Protein AF-W1P622-F1 (afdb_monomer)

Secondary structure (DSSP, 8-state):
--HHHHHHHHHHHHHH-HHHHHHHHTT-SS---SSPPPHHHHHHHHHHHHHHHTTTTSSS--SHHHHHHHHHHTT-TTHHHHHHHHHHHHHHHHHHHHT--GGGHHHHHHHHHHHHHHHHT-TT--SGGGSGGGGGGG-

Sequence (139 aa):
GCGVISLENLLFFAQYYPTSFRRLLFKLDGKRATWEYPFAVAGINVTFMLIQMLDLYSAKPKSLPGINFLKILSADEDAFDVLYCIAFAMMDAQWLAMRASYMDFNEVLRVSRIQLERELSLEDVHRIRDLPAHNLLYR

Radius of gyration: 14.25 Å; Cα contacts (8 Å, |Δi|>4): 150; chains: 1; bounding box: 35×27×41 Å

pLDDT: mean 95.47, std 5.5, range [55.88, 98.75]

Solvent-accessible surface area (backbone atoms only — not comparable to full-atom values): 7709 Å² total; per-residue (Å²): 130,64,64,68,62,27,48,51,40,51,51,49,32,47,70,79,36,43,68,40,39,50,38,61,70,68,58,71,68,80,81,73,46,95,48,57,74,56,60,70,62,49,45,44,49,50,46,50,49,49,42,62,67,33,32,69,88,47,100,64,40,87,46,66,32,15,46,44,46,51,58,30,41,74,78,32,86,58,36,63,50,52,49,49,47,32,52,49,43,43,30,52,51,45,31,56,75,65,62,41,40,50,91,40,49,68,58,35,49,51,53,37,50,56,52,50,45,51,48,46,55,40,91,83,48,73,47,71,77,58,32,79,58,43,58,54,57,75,109

Mean predicted aligned error: 2.91 Å

InterPro domains:
  IPR006816 ELMO domain [PF04727] (1-109)
  IPR006816 ELMO domain [PS51335] (1-120)
  IPR050868 Engulfment and cell motility domain-containing protein [PTHR12771] (1-135)

Structure (mmCIF, N/CA/C/O backbone):
data_AF-W1P622-F1
#
_entry.id   AF-W1P622-F1
#
loop_
_atom_site.group_PDB
_atom_site.id
_atom_site.type_symbol
_atom_site.label_atom_id
_atom_site.label_alt_id
_atom_site.label_comp_id
_atom_site.label_asym_id
_atom_site.label_entity_id
_atom_site.label_seq_id
_atom_site.pdbx_PDB_ins_code
_atom_site.Cartn_x
_atom_site.Cartn_y
_atom_site.Cartn_z
_atom_site.occupancy
_atom_site.B_iso_or_equiv
_atom_site.auth_seq_id
_atom_site.auth_comp_id
_atom_site.auth_asym_id
_atom_site.auth_atom_id
_atom_site.pdbx_PDB_model_num
ATOM 1 N N . GLY A 1 1 ? 10.446 -5.641 15.259 1.00 55.88 1 GLY A N 1
ATOM 2 C CA . GLY A 1 1 ? 10.466 -5.227 13.840 1.00 55.88 1 GLY A CA 1
ATOM 3 C C . GLY A 1 1 ? 9.285 -5.851 13.124 1.00 55.88 1 GLY A C 1
ATOM 4 O O . GLY A 1 1 ? 8.810 -6.875 13.589 1.00 55.88 1 GLY A O 1
ATOM 5 N N . CYS A 1 2 ? 8.810 -5.271 12.023 1.00 71.38 2 CYS A N 1
ATOM 6 C CA . CYS A 1 2 ? 7.552 -5.676 11.369 1.00 71.38 2 CYS A CA 1
ATOM 7 C C . CYS A 1 2 ? 7.675 -6.904 10.443 1.00 71.38 2 CYS A C 1
ATOM 9 O O . CYS A 1 2 ? 6.824 -7.096 9.585 1.00 71.38 2 CYS A O 1
ATOM 11 N N . GLY A 1 3 ? 8.734 -7.714 10.578 1.00 76.44 3 GLY A N 1
ATOM 12 C CA . GLY A 1 3 ? 9.095 -8.745 9.596 1.00 76.44 3 GLY A CA 1
ATOM 13 C C . GLY A 1 3 ? 7.995 -9.779 9.341 1.00 76.44 3 GLY A C 1
ATOM 14 O O . GLY A 1 3 ? 7.642 -10.006 8.189 1.00 76.44 3 GLY A O 1
ATOM 15 N N . VAL A 1 4 ? 7.411 -10.351 10.399 1.00 86.94 4 VAL A N 1
ATOM 16 C CA . VAL A 1 4 ? 6.337 -11.357 10.271 1.00 86.94 4 VAL A CA 1
ATOM 17 C C . VAL A 1 4 ? 5.053 -10.736 9.716 1.00 86.94 4 VAL A C 1
ATOM 19 O O . VAL A 1 4 ? 4.540 -11.226 8.720 1.00 86.94 4 VAL A O 1
ATOM 22 N N . ILE A 1 5 ? 4.617 -9.597 10.266 1.00 89.44 5 ILE A N 1
ATOM 23 C CA . ILE A 1 5 ? 3.407 -8.888 9.808 1.00 89.44 5 ILE A CA 1
ATOM 24 C C . ILE A 1 5 ? 3.518 -8.527 8.321 1.00 89.44 5 ILE A C 1
ATOM 26 O O . ILE A 1 5 ? 2.609 -8.781 7.542 1.00 89.44 5 ILE A O 1
ATOM 30 N N . SER A 1 6 ? 4.669 -8.004 7.887 1.00 91.31 6 SER A N 1
ATOM 31 C CA . SER A 1 6 ? 4.868 -7.652 6.477 1.00 91.31 6 SER A CA 1
ATOM 32 C C . SER A 1 6 ? 4.832 -8.861 5.539 1.00 91.31 6 SER A C 1
ATOM 34 O O . SER A 1 6 ? 4.450 -8.727 4.379 1.00 91.31 6 SER A O 1
ATOM 36 N N . LEU A 1 7 ? 5.224 -10.045 6.025 1.00 94.38 7 LEU A N 1
ATOM 37 C CA . LEU A 1 7 ? 5.135 -11.283 5.257 1.00 94.38 7 LEU A CA 1
ATOM 38 C C . LEU A 1 7 ? 3.682 -11.750 5.144 1.00 94.38 7 LEU A C 1
ATOM 40 O O . LEU A 1 7 ? 3.261 -12.131 4.055 1.00 94.38 7 LEU A O 1
ATOM 44 N N . GLU A 1 8 ? 2.923 -11.687 6.238 1.00 96.19 8 GLU A N 1
ATOM 45 C CA . GLU A 1 8 ? 1.485 -11.979 6.252 1.00 96.19 8 GLU A CA 1
ATOM 46 C C . GLU A 1 8 ? 0.734 -11.042 5.301 1.00 96.19 8 GLU A C 1
ATOM 48 O O . GLU A 1 8 ? -0.023 -11.514 4.455 1.00 96.19 8 GLU A O 1
ATOM 53 N N . ASN A 1 9 ? 1.052 -9.745 5.317 1.00 97.44 9 ASN A N 1
ATOM 54 C CA . ASN A 1 9 ? 0.456 -8.782 4.397 1.00 97.44 9 ASN A CA 1
ATOM 55 C C . ASN A 1 9 ? 0.794 -9.082 2.923 1.00 97.44 9 ASN A C 1
ATOM 57 O O . ASN A 1 9 ? -0.069 -8.987 2.049 1.00 97.44 9 ASN A O 1
ATOM 61 N N . LEU A 1 10 ? 2.040 -9.468 2.616 1.00 97.75 10 LEU A N 1
ATOM 62 C CA . LEU A 1 10 ? 2.424 -9.887 1.261 1.00 97.75 10 LEU A CA 1
ATOM 63 C C . LEU A 1 10 ? 1.695 -11.164 0.829 1.00 97.75 10 LEU A C 1
ATOM 65 O O . LEU A 1 10 ? 1.292 -11.273 -0.331 1.00 97.75 10 LEU A O 1
ATOM 69 N N . LEU A 1 11 ? 1.527 -12.121 1.745 1.00 97.94 11 LEU A N 1
ATOM 70 C CA . LEU A 1 11 ? 0.801 -13.360 1.491 1.00 97.94 11 LEU A CA 1
ATOM 71 C C . LEU A 1 11 ? -0.678 -13.076 1.215 1.00 97.94 11 LEU A C 1
ATOM 73 O O . LEU A 1 11 ? -1.207 -13.568 0.219 1.00 97.94 11 LEU A O 1
ATOM 77 N N . PHE A 1 12 ? -1.311 -12.234 2.033 1.00 98.44 12 PHE A N 1
ATOM 78 C CA . PHE A 1 12 ? -2.671 -11.762 1.803 1.00 98.44 12 PHE A CA 1
ATOM 79 C C . PHE A 1 12 ? -2.783 -11.091 0.430 1.00 98.44 12 PHE A C 1
ATOM 81 O O . PHE A 1 12 ? -3.641 -11.455 -0.375 1.00 98.44 12 PHE A O 1
ATOM 88 N N . PHE A 1 13 ? -1.868 -10.173 0.100 1.00 98.56 13 PHE A N 1
ATOM 89 C CA . PHE A 1 13 ? -1.900 -9.469 -1.181 1.00 98.56 13 PHE A CA 1
ATOM 90 C C . PHE A 1 13 ? -1.811 -10.444 -2.369 1.00 98.56 13 PHE A C 1
ATOM 92 O O . PHE A 1 13 ? -2.577 -10.338 -3.330 1.00 98.56 13 PHE A O 1
ATOM 99 N N . ALA A 1 14 ? -0.931 -11.443 -2.284 1.00 98.31 14 ALA A N 1
ATOM 100 C CA . ALA A 1 14 ? -0.794 -12.471 -3.310 1.00 98.31 14 ALA A CA 1
ATOM 101 C C . ALA A 1 14 ? -2.040 -13.364 -3.451 1.00 98.31 14 ALA A C 1
ATOM 103 O O . ALA A 1 14 ? -2.351 -13.787 -4.565 1.00 98.31 14 ALA A O 1
ATOM 104 N N . GLN A 1 15 ? -2.741 -13.657 -2.352 1.00 98.31 15 GLN A N 1
ATOM 105 C CA . GLN A 1 15 ? -3.923 -14.524 -2.341 1.00 98.31 15 GLN A CA 1
ATOM 106 C C . GLN A 1 15 ? -5.187 -13.808 -2.828 1.00 98.31 15 GLN A C 1
ATOM 108 O O . GLN A 1 15 ? -5.912 -14.352 -3.660 1.00 98.31 15 GLN A O 1
ATOM 113 N N . TYR A 1 16 ? -5.437 -12.590 -2.344 1.00 98.06 16 TYR A N 1
ATOM 114 C CA . TYR A 1 16 ? -6.698 -11.878 -2.572 1.00 98.06 16 TYR A CA 1
ATOM 115 C C . TYR A 1 16 ? -6.663 -10.942 -3.785 1.00 98.06 16 TYR A C 1
ATOM 117 O O . TYR A 1 16 ? -7.692 -10.742 -4.428 1.00 98.06 16 TYR A O 1
ATOM 125 N N . TYR A 1 17 ? -5.488 -10.422 -4.162 1.00 98.38 17 TYR A N 1
ATOM 126 C CA . TYR A 1 17 ? -5.325 -9.580 -5.355 1.00 98.38 17 TYR A CA 1
ATOM 127 C C . TYR A 1 17 ? -4.161 -10.058 -6.244 1.00 98.38 17 TYR A C 1
ATOM 129 O O . TYR A 1 17 ? -3.250 -9.280 -6.552 1.00 98.38 17 TYR A O 1
ATOM 137 N N . PRO A 1 18 ? -4.177 -11.321 -6.718 1.00 98.12 18 PRO A N 1
ATOM 138 C CA . PRO A 1 18 ? -3.050 -11.942 -7.421 1.00 98.12 18 PRO A CA 1
ATOM 139 C C . PRO A 1 18 ? -2.618 -11.181 -8.679 1.00 98.12 18 PRO A C 1
ATOM 141 O O . PRO A 1 18 ? -1.427 -11.127 -8.994 1.00 98.12 18 PRO A O 1
ATOM 144 N N . THR A 1 19 ? -3.564 -10.572 -9.398 1.00 97.88 19 THR A N 1
ATOM 145 C CA . THR A 1 19 ? -3.278 -9.773 -10.598 1.00 97.88 19 THR A CA 1
ATOM 146 C C . THR A 1 19 ? -2.476 -8.522 -10.247 1.00 97.88 19 THR A C 1
ATOM 148 O O . THR A 1 19 ? -1.386 -8.330 -10.783 1.00 97.88 19 THR A O 1
ATOM 151 N N . SER A 1 20 ? -2.961 -7.716 -9.296 1.00 98.12 20 SER A N 1
ATOM 152 C CA . SER A 1 20 ? -2.260 -6.514 -8.827 1.00 98.12 20 SER A CA 1
ATOM 153 C C . SER A 1 20 ? -0.916 -6.864 -8.186 1.00 98.12 20 SER A C 1
ATOM 155 O O . SER A 1 20 ? 0.096 -6.234 -8.485 1.00 98.12 20 SER A O 1
ATOM 157 N N . PHE A 1 21 ? -0.863 -7.929 -7.382 1.00 98.50 21 PHE A N 1
ATOM 158 C CA . PHE A 1 21 ? 0.379 -8.408 -6.783 1.00 98.50 21 PHE A CA 1
ATOM 159 C C . PHE A 1 21 ? 1.434 -8.747 -7.844 1.00 98.50 21 PHE A C 1
ATOM 161 O O . PHE A 1 21 ? 2.560 -8.259 -7.769 1.00 98.50 21 PHE A O 1
ATOM 168 N N . ARG A 1 22 ? 1.081 -9.536 -8.871 1.00 98.19 22 ARG A N 1
ATOM 169 C CA . ARG A 1 22 ? 2.003 -9.887 -9.970 1.00 98.19 22 ARG A CA 1
ATOM 170 C C . ARG A 1 22 ? 2.439 -8.659 -10.760 1.00 98.19 22 ARG A C 1
ATOM 172 O O . ARG A 1 22 ? 3.619 -8.538 -11.082 1.00 98.19 22 ARG A O 1
ATOM 179 N N . ARG A 1 23 ? 1.508 -7.747 -11.041 1.00 97.56 23 ARG A N 1
ATOM 180 C CA . ARG A 1 23 ? 1.775 -6.485 -11.740 1.00 97.56 23 ARG A CA 1
ATOM 181 C C . ARG A 1 23 ? 2.840 -5.661 -11.016 1.00 97.56 23 ARG A C 1
ATOM 183 O O . ARG A 1 23 ? 3.810 -5.239 -11.643 1.00 97.56 23 ARG A O 1
ATOM 190 N N . LEU A 1 24 ? 2.715 -5.517 -9.695 1.00 97.88 24 LEU A N 1
ATOM 191 C CA . LEU A 1 24 ? 3.697 -4.822 -8.861 1.00 97.88 24 LEU A CA 1
ATOM 192 C C . LEU A 1 24 ? 5.001 -5.617 -8.697 1.00 97.88 24 LEU A C 1
ATOM 194 O O . LEU A 1 24 ? 6.079 -5.026 -8.753 1.00 97.88 24 LEU A O 1
ATOM 198 N N . LEU A 1 25 ? 4.942 -6.936 -8.501 1.00 97.94 25 LEU A N 1
ATOM 199 C CA . LEU A 1 25 ? 6.127 -7.784 -8.332 1.00 97.94 25 LEU A CA 1
ATOM 200 C C . LEU A 1 25 ? 7.033 -7.727 -9.565 1.00 97.94 25 LEU A C 1
ATOM 202 O O . LEU A 1 25 ? 8.239 -7.527 -9.434 1.00 97.94 25 LEU A O 1
ATOM 206 N N . PHE A 1 26 ? 6.442 -7.853 -10.752 1.00 97.12 26 PHE A N 1
ATOM 207 C CA . PHE A 1 26 ? 7.164 -7.878 -12.024 1.00 97.12 26 PHE A CA 1
ATOM 208 C C . PHE A 1 26 ? 7.284 -6.505 -12.696 1.00 97.12 26 PHE A C 1
ATOM 210 O O . PHE A 1 26 ? 7.825 -6.425 -13.794 1.00 97.12 26 PHE A O 1
ATOM 217 N N . LYS A 1 27 ? 6.810 -5.431 -12.045 1.00 96.44 27 LYS A N 1
ATOM 218 C CA . LYS A 1 27 ? 6.885 -4.045 -12.545 1.00 96.44 27 LYS A CA 1
ATOM 219 C C . LYS A 1 27 ? 6.306 -3.893 -13.959 1.00 96.44 27 LYS A C 1
ATOM 221 O O . LYS A 1 27 ? 6.910 -3.248 -14.810 1.00 96.44 27 LYS A O 1
ATOM 226 N N . LEU A 1 28 ? 5.144 -4.501 -14.208 1.00 95.38 28 LEU A N 1
ATOM 227 C CA . LEU A 1 28 ? 4.590 -4.648 -15.563 1.00 95.38 28 LEU A CA 1
ATOM 228 C C . LEU A 1 28 ? 4.100 -3.332 -16.188 1.00 95.38 28 LEU A C 1
ATOM 230 O O . LEU A 1 28 ? 4.015 -3.238 -17.410 1.00 95.38 28 LEU A O 1
ATOM 234 N N . ASP A 1 29 ? 3.802 -2.323 -15.369 1.00 93.31 29 ASP A N 1
ATOM 235 C CA . ASP A 1 29 ? 3.232 -1.063 -15.845 1.00 93.31 29 ASP A CA 1
ATOM 236 C C . ASP A 1 29 ? 4.264 0.047 -15.996 1.00 93.31 29 ASP A C 1
ATOM 238 O O . ASP A 1 29 ? 5.155 0.203 -15.158 1.00 93.31 29 ASP A O 1
ATOM 242 N N . GLY A 1 30 ? 4.020 0.920 -16.974 1.00 93.56 30 GLY A N 1
ATOM 243 C CA . GLY A 1 30 ? 4.683 2.213 -17.102 1.00 93.56 30 GLY A CA 1
ATOM 244 C C . GLY A 1 30 ? 6.155 2.133 -17.509 1.00 93.56 30 GLY A C 1
ATOM 245 O O . GLY A 1 30 ? 6.747 1.070 -17.678 1.00 93.56 30 GLY A O 1
ATOM 246 N N . LYS A 1 31 ? 6.763 3.306 -17.702 1.00 92.94 31 LYS A N 1
ATOM 247 C CA . LYS A 1 31 ? 8.199 3.405 -17.968 1.00 92.94 31 LYS A CA 1
ATOM 248 C C . LYS A 1 31 ? 8.944 3.458 -16.638 1.00 92.94 31 LYS A C 1
ATOM 250 O O . LYS A 1 31 ? 8.816 4.432 -15.902 1.00 92.94 31 LYS A O 1
ATOM 255 N N . ARG A 1 32 ? 9.716 2.412 -16.373 1.00 93.69 32 ARG A N 1
ATOM 256 C CA . ARG A 1 32 ? 10.475 2.196 -15.139 1.00 93.69 32 ARG A CA 1
ATOM 257 C C . ARG A 1 32 ? 11.892 2.764 -15.250 1.00 93.69 32 ARG A C 1
ATOM 259 O O . ARG A 1 32 ? 12.448 2.843 -16.351 1.00 93.69 32 ARG A O 1
ATOM 266 N N . ALA A 1 33 ? 12.460 3.193 -14.127 1.00 93.00 33 ALA A N 1
ATOM 267 C CA . ALA A 1 33 ? 13.867 3.568 -14.052 1.00 93.00 33 ALA A CA 1
ATOM 268 C C . ALA A 1 33 ? 14.741 2.304 -14.088 1.00 93.00 33 ALA A C 1
ATOM 270 O O . ALA A 1 33 ? 14.280 1.206 -13.801 1.00 93.00 33 ALA A O 1
ATOM 271 N N . THR A 1 34 ? 16.030 2.436 -14.407 1.00 91.38 34 THR A N 1
ATOM 272 C CA . THR A 1 34 ? 16.955 1.291 -14.306 1.00 91.38 34 THR A CA 1
ATOM 273 C C . THR A 1 34 ? 17.078 0.804 -12.860 1.00 91.38 34 THR A C 1
ATOM 275 O O . THR A 1 34 ? 17.148 -0.394 -12.602 1.00 91.38 34 THR A O 1
ATOM 278 N N . TRP A 1 35 ? 17.085 1.746 -11.913 1.00 93.69 35 TRP A N 1
ATOM 279 C CA . TRP A 1 35 ? 17.162 1.479 -10.480 1.00 93.69 35 TRP A CA 1
ATOM 280 C C . TRP A 1 35 ? 15.768 1.564 -9.864 1.00 93.69 35 TRP A C 1
ATOM 282 O O . TRP A 1 35 ? 15.366 2.612 -9.362 1.00 93.69 35 TRP A O 1
ATOM 292 N N . GLU A 1 36 ? 15.030 0.461 -9.947 1.00 95.75 36 GLU A N 1
ATOM 293 C CA . GLU A 1 36 ? 13.697 0.318 -9.354 1.00 95.75 36 GLU A CA 1
ATOM 294 C C . GLU A 1 36 ? 13.736 0.064 -7.842 1.00 95.75 36 GLU A C 1
ATOM 296 O O . GLU A 1 36 ? 14.762 -0.328 -7.276 1.00 95.75 36 GLU A O 1
ATOM 301 N N . TYR A 1 37 ? 12.589 0.244 -7.178 1.00 97.50 37 TYR A N 1
ATOM 302 C CA . TYR A 1 37 ? 12.466 -0.148 -5.778 1.00 97.50 37 TYR A CA 1
ATOM 303 C C . TYR A 1 37 ? 12.492 -1.680 -5.615 1.00 97.50 37 TYR A C 1
ATOM 305 O O . TYR A 1 37 ? 11.809 -2.402 -6.354 1.00 97.50 37 TYR A O 1
ATOM 313 N N . PRO A 1 38 ? 13.197 -2.214 -4.600 1.00 97.19 38 PRO A N 1
ATOM 314 C CA . PRO A 1 38 ? 13.160 -3.639 -4.304 1.00 97.19 38 PRO A CA 1
ATOM 315 C C . PRO A 1 38 ? 11.789 -4.005 -3.724 1.00 97.19 38 PRO A C 1
ATOM 317 O O . PRO A 1 38 ? 11.371 -3.439 -2.715 1.00 97.19 38 PRO A O 1
ATOM 320 N N . PHE A 1 39 ? 11.091 -4.969 -4.331 1.00 97.62 39 PHE A N 1
ATOM 321 C CA . PHE A 1 39 ? 9.700 -5.293 -3.983 1.00 97.62 39 PHE A CA 1
ATOM 322 C C . PHE A 1 39 ? 9.503 -5.648 -2.499 1.00 97.62 39 PHE A C 1
ATOM 324 O O . PHE A 1 39 ? 8.664 -5.051 -1.832 1.00 97.62 39 PHE A O 1
ATOM 331 N N . ALA A 1 40 ? 10.312 -6.561 -1.952 1.00 95.88 40 ALA A N 1
ATOM 332 C CA . ALA A 1 40 ? 10.202 -6.951 -0.544 1.00 95.88 40 ALA A CA 1
ATOM 333 C C . ALA A 1 40 ? 10.541 -5.795 0.418 1.00 95.88 40 ALA A C 1
ATOM 335 O O . ALA A 1 40 ? 9.877 -5.619 1.437 1.00 95.88 40 ALA A O 1
ATOM 336 N N . VAL A 1 41 ? 11.538 -4.969 0.074 1.00 96.69 41 VAL A N 1
ATOM 337 C CA . VAL A 1 41 ? 11.920 -3.791 0.874 1.00 96.69 41 VAL A CA 1
ATOM 338 C C . VAL A 1 41 ? 10.792 -2.760 0.884 1.00 96.69 41 VAL A C 1
ATOM 340 O O . VAL A 1 41 ? 10.473 -2.225 1.945 1.00 96.69 41 VAL A O 1
ATOM 343 N N . ALA A 1 42 ? 10.144 -2.521 -0.260 1.00 97.94 42 ALA A N 1
ATOM 344 C CA . ALA A 1 42 ? 8.937 -1.703 -0.332 1.00 97.94 42 ALA A CA 1
ATOM 345 C C . ALA A 1 42 ? 7.817 -2.269 0.544 1.00 97.94 42 ALA A C 1
ATOM 347 O O . ALA A 1 42 ? 7.282 -1.537 1.370 1.00 97.94 42 ALA A O 1
ATOM 348 N N . GLY A 1 43 ? 7.533 -3.572 0.455 1.00 97.88 43 GLY A N 1
ATOM 349 C CA . GLY A 1 43 ? 6.496 -4.212 1.266 1.00 97.88 43 GLY A CA 1
ATOM 350 C C . GLY A 1 43 ? 6.705 -4.040 2.778 1.00 97.88 43 GLY A C 1
ATOM 351 O O . GLY A 1 43 ? 5.771 -3.687 3.500 1.00 97.88 43 GLY A O 1
ATOM 352 N N . ILE A 1 44 ? 7.936 -4.211 3.270 1.00 97.56 44 ILE A N 1
ATOM 353 C CA . ILE A 1 44 ? 8.257 -3.992 4.692 1.00 97.56 44 ILE A CA 1
ATOM 354 C C . ILE A 1 44 ? 8.044 -2.523 5.081 1.00 97.56 44 ILE A C 1
ATOM 356 O O . ILE A 1 44 ? 7.465 -2.237 6.131 1.00 97.56 44 ILE A O 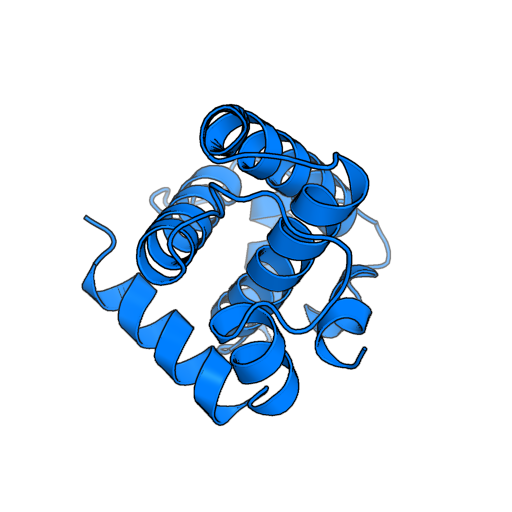1
ATOM 360 N N . ASN A 1 45 ? 8.485 -1.585 4.240 1.00 97.88 45 ASN A N 1
ATOM 361 C CA . ASN A 1 45 ? 8.356 -0.158 4.532 1.00 97.88 45 ASN A CA 1
ATOM 362 C C . ASN A 1 45 ? 6.906 0.334 4.467 1.00 97.88 45 ASN A C 1
ATOM 364 O O . ASN A 1 45 ? 6.532 1.168 5.284 1.00 97.88 45 ASN A O 1
ATOM 368 N N . VAL A 1 46 ? 6.076 -0.207 3.571 1.00 98.50 46 VAL A N 1
ATOM 369 C CA . VAL A 1 46 ? 4.630 0.073 3.540 1.00 98.50 46 VAL A CA 1
ATOM 370 C C . VAL A 1 46 ? 3.979 -0.376 4.848 1.00 98.50 46 VAL A C 1
ATOM 372 O O . VAL A 1 46 ? 3.265 0.406 5.471 1.00 98.50 46 VAL A O 1
ATOM 375 N N . THR A 1 47 ? 4.290 -1.587 5.318 1.00 97.75 47 THR A N 1
ATOM 376 C CA . THR A 1 47 ? 3.790 -2.099 6.608 1.00 97.75 47 THR A CA 1
ATOM 377 C C . THR A 1 47 ? 4.174 -1.163 7.755 1.00 97.75 47 THR A C 1
ATOM 379 O O . THR A 1 47 ? 3.336 -0.754 8.558 1.00 97.75 47 THR A O 1
ATOM 382 N N . PHE A 1 48 ? 5.453 -0.784 7.815 1.00 96.88 48 PHE A N 1
ATOM 383 C CA . PHE A 1 48 ? 5.970 0.099 8.855 1.00 96.88 48 PHE A CA 1
ATOM 384 C C . PHE A 1 48 ? 5.328 1.491 8.810 1.00 96.88 48 PHE A C 1
ATOM 386 O O . PHE A 1 48 ? 4.903 2.009 9.843 1.00 96.88 48 PHE A O 1
ATOM 393 N N . MET A 1 49 ? 5.203 2.068 7.613 1.00 97.75 49 MET A N 1
ATOM 394 C CA . MET A 1 49 ? 4.541 3.348 7.379 1.00 97.75 49 MET A CA 1
ATOM 395 C C . MET A 1 49 ? 3.098 3.325 7.887 1.00 97.75 49 MET A C 1
ATOM 397 O O . MET A 1 49 ? 2.701 4.258 8.578 1.00 97.75 49 MET A O 1
ATOM 401 N N . LEU A 1 50 ? 2.329 2.270 7.595 1.00 97.75 50 LEU A N 1
ATOM 402 C CA . LEU A 1 50 ? 0.943 2.140 8.053 1.00 97.75 50 LEU A CA 1
ATOM 403 C C . LEU A 1 50 ? 0.849 2.052 9.577 1.00 97.75 50 LEU A C 1
ATOM 405 O O . LEU A 1 50 ? 0.071 2.790 10.178 1.00 97.75 50 LEU A O 1
ATOM 409 N N . ILE A 1 51 ? 1.679 1.220 10.211 1.00 95.31 51 ILE A N 1
ATOM 410 C CA . ILE A 1 51 ? 1.713 1.082 11.676 1.00 95.31 51 ILE A CA 1
ATOM 411 C C . ILE A 1 51 ? 1.996 2.430 12.352 1.00 95.31 51 ILE A C 1
ATOM 413 O O . ILE A 1 51 ? 1.348 2.768 13.343 1.00 95.31 51 ILE A O 1
ATOM 417 N N . GLN A 1 52 ? 2.938 3.211 11.814 1.00 95.12 52 GLN A N 1
ATOM 418 C CA . GLN A 1 52 ? 3.264 4.539 12.337 1.00 95.12 52 GLN A CA 1
ATOM 419 C C . GLN A 1 52 ? 2.163 5.569 12.069 1.00 95.12 52 GLN A C 1
ATOM 421 O O . GLN A 1 52 ? 1.788 6.316 12.968 1.00 95.12 52 GLN A O 1
ATOM 426 N N . MET A 1 53 ? 1.650 5.617 10.840 1.00 96.50 53 MET A N 1
ATOM 427 C CA . MET A 1 53 ? 0.616 6.560 10.402 1.00 96.50 53 MET A CA 1
ATOM 428 C C . MET A 1 53 ? -0.676 6.413 11.218 1.00 96.50 53 MET A C 1
ATOM 430 O O . MET A 1 53 ? -1.315 7.407 11.569 1.00 96.50 53 MET A O 1
ATOM 434 N N . LEU A 1 54 ? -1.043 5.169 11.523 1.00 96.38 54 LEU A N 1
ATOM 435 C CA . LEU A 1 54 ? -2.272 4.809 12.226 1.00 96.38 54 LEU A CA 1
ATOM 436 C C . LEU A 1 54 ? -2.098 4.714 13.747 1.00 96.38 54 LEU A C 1
ATOM 438 O O . LEU A 1 54 ? -3.087 4.509 14.446 1.00 96.38 54 LEU A O 1
ATOM 442 N N . ASP A 1 55 ? -0.872 4.880 14.258 1.00 94.88 55 ASP A N 1
ATOM 443 C CA . ASP A 1 55 ? -0.552 4.839 15.691 1.00 94.88 55 ASP A CA 1
ATOM 444 C C . ASP A 1 55 ? -0.978 3.508 16.360 1.00 94.88 55 ASP A C 1
ATOM 446 O O . ASP A 1 55 ? -1.474 3.490 17.485 1.00 94.88 55 ASP A O 1
ATOM 450 N N . LEU A 1 56 ? -0.790 2.372 15.665 1.00 89.44 56 LEU A N 1
ATOM 451 C CA . LEU A 1 56 ? -1.305 1.050 16.087 1.00 89.44 56 LEU A CA 1
ATOM 452 C C . LEU A 1 56 ? -0.603 0.448 17.315 1.00 89.44 56 LEU A C 1
ATOM 454 O O . LEU A 1 56 ? -1.061 -0.547 17.868 1.00 89.44 56 LEU A O 1
ATOM 458 N N . TYR A 1 57 ? 0.517 1.025 17.745 1.00 86.06 57 TYR A N 1
ATOM 459 C CA . TYR A 1 57 ? 1.202 0.643 18.984 1.00 86.06 57 TYR A CA 1
ATOM 460 C C . TYR A 1 57 ? 0.622 1.352 20.220 1.00 86.06 57 TYR A C 1
ATOM 462 O O . TYR A 1 57 ? 0.947 0.981 21.348 1.00 86.06 57 TYR A O 1
ATOM 470 N N . SER A 1 58 ? -0.204 2.384 20.028 1.00 85.50 58 SER A N 1
ATOM 471 C CA . SER A 1 58 ? -0.830 3.140 21.110 1.00 85.50 58 SER A CA 1
ATOM 472 C C . SER A 1 58 ? -2.165 2.515 21.515 1.00 85.50 58 SER A C 1
ATOM 474 O O . SER A 1 58 ? -2.902 1.995 20.684 1.00 85.50 58 SER A O 1
ATOM 476 N N . ALA A 1 59 ? -2.536 2.634 22.795 1.00 83.38 59 ALA A N 1
ATOM 477 C CA . ALA A 1 59 ? -3.826 2.135 23.293 1.00 83.38 59 ALA A CA 1
ATOM 478 C C . ALA A 1 59 ? -5.036 2.769 22.577 1.00 83.38 59 ALA A C 1
ATOM 480 O O . ALA A 1 59 ? -6.101 2.162 22.489 1.00 83.38 59 ALA A O 1
ATOM 481 N N . LYS A 1 60 ? -4.881 4.004 22.083 1.00 86.44 60 LYS A N 1
ATOM 482 C CA . LYS A 1 60 ? -5.861 4.685 21.239 1.00 86.44 60 LYS A CA 1
ATOM 483 C C . LYS A 1 60 ? -5.143 5.636 20.275 1.00 86.44 60 LYS A C 1
ATOM 485 O O . LYS A 1 60 ? -4.383 6.478 20.766 1.00 86.44 60 LYS A O 1
ATOM 490 N N . PRO A 1 61 ? -5.413 5.565 18.958 1.00 91.44 61 PRO A N 1
ATOM 491 C CA . PRO A 1 61 ? -4.851 6.499 17.993 1.00 91.44 61 PRO A CA 1
ATOM 492 C C . PRO A 1 61 ? -5.247 7.941 18.305 1.00 91.44 61 PRO A C 1
ATOM 494 O O . PRO A 1 61 ? -6.396 8.220 18.664 1.00 91.44 61 PRO A O 1
ATOM 497 N N . LYS A 1 62 ? -4.299 8.869 18.151 1.00 90.88 62 LYS A N 1
ATOM 498 C CA . LYS A 1 62 ? -4.540 10.312 18.349 1.00 90.88 62 LYS A CA 1
ATOM 499 C C . LYS A 1 62 ? -4.835 11.067 17.054 1.00 90.88 62 LYS A C 1
ATOM 501 O O . LYS A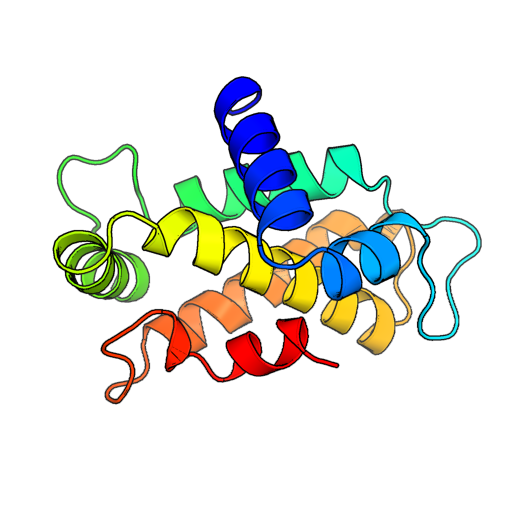 1 62 ? -5.392 12.160 17.105 1.00 90.88 62 LYS A O 1
ATOM 506 N N . SER A 1 63 ? -4.439 10.513 15.909 1.00 94.12 63 SER A N 1
ATOM 507 C CA . SER A 1 63 ? -4.647 11.123 14.595 1.00 94.12 63 SER A CA 1
ATOM 508 C C . SER A 1 63 ? -6.053 10.817 14.066 1.00 94.12 63 SER A C 1
ATOM 510 O O . SER A 1 63 ? -6.598 9.743 14.322 1.00 94.12 63 SER A O 1
ATOM 512 N N . LEU A 1 64 ? -6.643 11.745 13.303 1.00 94.75 64 LEU A N 1
ATOM 513 C CA . LEU A 1 64 ? -7.942 11.526 12.654 1.00 94.75 64 LEU A CA 1
ATOM 514 C C . LEU A 1 64 ? -7.943 10.281 11.735 1.00 94.75 64 LEU A C 1
ATOM 516 O O . LEU A 1 64 ? -8.845 9.459 11.904 1.00 94.75 64 LEU A O 1
ATOM 520 N N . PRO A 1 65 ? -6.929 10.055 10.866 1.00 95.75 65 PRO A N 1
ATOM 521 C CA . PRO A 1 65 ? -6.832 8.824 10.078 1.00 95.75 65 PRO A CA 1
ATOM 522 C C . PRO A 1 65 ? -6.820 7.560 10.938 1.00 95.75 65 PRO A C 1
ATOM 524 O O . PRO A 1 65 ? -7.524 6.604 10.630 1.00 95.75 65 PRO A O 1
ATOM 527 N N . GLY A 1 66 ? -6.058 7.556 12.039 1.00 96.38 66 GLY A N 1
ATOM 528 C CA . GLY A 1 66 ? -5.980 6.409 12.944 1.00 96.38 66 GLY A CA 1
ATOM 529 C C . GLY A 1 66 ? -7.304 6.140 13.662 1.00 96.38 66 GLY A C 1
ATOM 530 O O . GLY A 1 66 ? -7.735 4.994 13.757 1.00 96.38 66 GLY A O 1
ATOM 531 N N . ILE A 1 67 ? -7.993 7.193 14.118 1.00 95.38 67 ILE A N 1
ATOM 532 C CA . ILE A 1 67 ? -9.315 7.083 14.754 1.00 95.38 67 ILE A CA 1
ATOM 533 C C . ILE A 1 67 ? -10.352 6.537 13.769 1.00 95.38 67 ILE A C 1
ATOM 535 O O . ILE A 1 67 ? -11.143 5.670 14.138 1.00 95.38 67 ILE A O 1
ATOM 539 N N . ASN A 1 68 ? -10.368 7.038 12.532 1.00 96.19 68 ASN A N 1
ATOM 540 C CA . ASN A 1 68 ? -11.293 6.568 11.504 1.00 96.19 68 ASN A CA 1
ATOM 541 C C . ASN A 1 68 ? -10.989 5.125 11.103 1.00 96.19 68 ASN A C 1
ATOM 543 O O . ASN A 1 68 ? -11.897 4.297 11.080 1.00 96.19 68 ASN A O 1
ATOM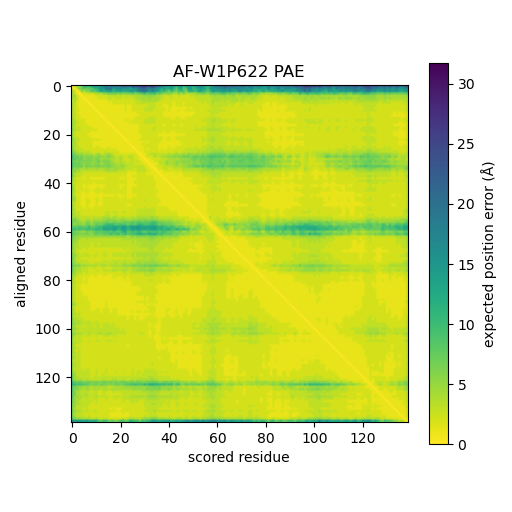 547 N N . PHE A 1 69 ? -9.717 4.793 10.888 1.00 97.00 69 PHE A N 1
ATOM 548 C CA . PHE A 1 69 ? -9.314 3.429 10.573 1.00 97.00 69 PHE A CA 1
ATOM 549 C C . PHE A 1 69 ? -9.676 2.442 11.686 1.00 97.00 69 PHE A C 1
ATOM 551 O O . PHE A 1 69 ? -10.172 1.363 11.388 1.00 97.00 69 PHE A O 1
ATOM 558 N N . LEU A 1 70 ? -9.517 2.808 12.963 1.00 94.88 70 LEU A N 1
ATOM 559 C CA . LEU A 1 70 ? -9.905 1.935 14.075 1.00 94.88 70 LEU A CA 1
ATOM 560 C C . LEU A 1 70 ? -11.406 1.591 14.051 1.00 94.88 70 LEU A C 1
ATOM 562 O O . LEU A 1 70 ? -11.781 0.470 14.388 1.00 94.88 70 LEU A O 1
ATOM 566 N N . LYS A 1 71 ? -12.267 2.523 13.618 1.00 94.50 71 LYS A N 1
ATOM 567 C CA . LYS A 1 71 ? -13.701 2.244 13.423 1.00 94.50 71 LYS A CA 1
ATOM 568 C C . LYS A 1 71 ? -13.922 1.246 12.287 1.00 94.50 71 LYS A C 1
ATOM 570 O O . LYS A 1 71 ? -14.704 0.318 12.460 1.00 94.50 71 LYS A O 1
ATOM 575 N N . ILE A 1 72 ? -13.219 1.409 11.165 1.00 96.62 72 ILE A N 1
ATOM 576 C CA . ILE A 1 72 ? -13.291 0.482 10.024 1.00 96.62 72 ILE A CA 1
ATOM 577 C C . ILE A 1 72 ? -12.835 -0.916 10.457 1.00 96.62 72 ILE A C 1
ATOM 579 O O . ILE A 1 72 ? -13.563 -1.882 10.260 1.00 96.62 72 ILE A O 1
ATOM 583 N N . LEU A 1 73 ? -11.680 -1.004 11.120 1.00 95.62 73 LEU A N 1
ATOM 584 C CA . LEU A 1 73 ? -11.100 -2.252 11.617 1.00 95.62 73 LEU A CA 1
ATOM 585 C C . LEU A 1 73 ? -12.029 -2.977 12.600 1.00 95.62 73 LEU A C 1
ATOM 587 O O . LEU A 1 73 ? -12.091 -4.198 12.604 1.00 95.62 73 LEU A O 1
ATOM 591 N N . SER A 1 74 ? -12.795 -2.241 13.414 1.00 93.94 74 SER A N 1
ATOM 592 C CA . SER A 1 74 ? -13.760 -2.854 14.339 1.00 93.94 74 SER A CA 1
ATOM 593 C C . SER A 1 74 ? -14.931 -3.567 13.648 1.00 93.94 74 SER A C 1
ATOM 595 O O . SER A 1 74 ? -15.626 -4.349 14.292 1.00 93.94 74 SER A O 1
ATOM 597 N N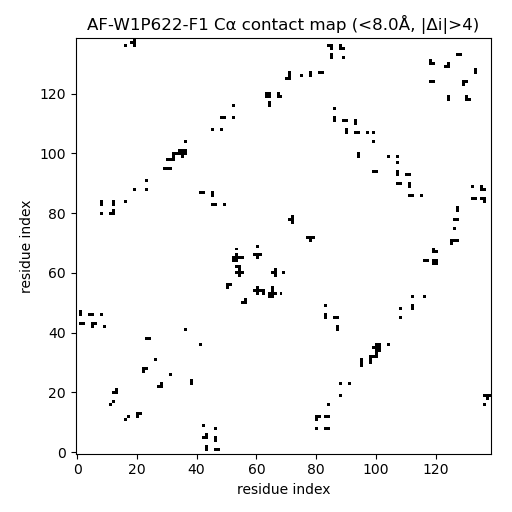 . ALA A 1 75 ? -15.158 -3.291 12.360 1.00 95.31 75 ALA A N 1
ATOM 598 C CA . ALA A 1 75 ? -16.223 -3.885 11.556 1.00 95.31 75 ALA A CA 1
ATOM 599 C C . ALA A 1 75 ? -15.708 -4.861 10.480 1.00 95.31 75 ALA A C 1
ATOM 601 O O . ALA A 1 75 ? -16.515 -5.579 9.891 1.00 95.31 75 ALA A O 1
ATOM 602 N N . ASP A 1 76 ? -14.403 -4.868 10.203 1.00 96.19 76 ASP A N 1
ATOM 603 C CA . ASP A 1 76 ? -13.766 -5.648 9.141 1.00 96.19 76 ASP A CA 1
ATOM 604 C C . ASP A 1 76 ? -12.357 -6.070 9.589 1.00 96.19 76 ASP A C 1
ATOM 606 O O . ASP A 1 76 ? -11.441 -5.246 9.654 1.00 96.19 76 ASP A O 1
ATOM 610 N N . GLU A 1 77 ? -12.196 -7.354 9.919 1.00 94.19 77 GLU A N 1
ATOM 611 C CA . GLU A 1 77 ? -10.939 -7.918 10.431 1.00 94.19 77 GLU A CA 1
ATOM 612 C C . GLU A 1 77 ? -9.811 -7.860 9.387 1.00 94.19 77 GLU A C 1
ATOM 614 O O . GLU A 1 77 ? -8.652 -7.676 9.754 1.00 94.19 77 GLU A O 1
ATOM 619 N N . ASP A 1 78 ? -10.153 -7.900 8.094 1.00 96.62 78 ASP A N 1
ATOM 620 C CA . ASP A 1 78 ? -9.196 -7.837 6.984 1.00 96.62 78 ASP A CA 1
ATOM 621 C C . ASP A 1 78 ? -8.824 -6.386 6.612 1.00 96.62 78 ASP A C 1
ATOM 623 O O . ASP A 1 78 ? -8.039 -6.148 5.687 1.00 96.62 78 ASP A O 1
ATOM 627 N N . ALA A 1 79 ? -9.376 -5.372 7.296 1.00 97.62 79 ALA A N 1
ATOM 628 C CA . ALA A 1 79 ? -9.221 -3.972 6.897 1.00 97.62 79 ALA A CA 1
ATOM 629 C C . ALA A 1 79 ? -7.755 -3.522 6.823 1.00 97.62 79 ALA A C 1
ATOM 631 O O . ALA A 1 79 ? -7.406 -2.714 5.959 1.00 97.62 79 ALA A O 1
ATOM 632 N N . PHE A 1 80 ? -6.890 -4.029 7.708 1.00 97.62 80 PHE A N 1
ATOM 633 C CA . PHE A 1 80 ? -5.466 -3.694 7.685 1.00 97.62 80 PHE A CA 1
ATOM 634 C C . PHE A 1 80 ? -4.752 -4.309 6.481 1.00 97.62 80 PHE A C 1
ATOM 636 O O . PHE A 1 80 ? -4.005 -3.612 5.793 1.00 97.62 80 PHE A O 1
ATOM 643 N N . ASP A 1 81 ? -5.016 -5.576 6.176 1.00 98.19 81 ASP A N 1
ATOM 644 C CA . ASP A 1 81 ? -4.419 -6.263 5.034 1.00 98.19 81 ASP A CA 1
ATOM 645 C C . ASP A 1 81 ? -4.895 -5.684 3.697 1.00 98.19 81 ASP A C 1
ATOM 647 O O . ASP A 1 81 ? -4.104 -5.488 2.767 1.00 98.19 81 ASP A O 1
ATOM 651 N N . VAL A 1 82 ? -6.172 -5.306 3.602 1.00 98.50 82 VAL A N 1
ATOM 652 C CA . VAL A 1 82 ? 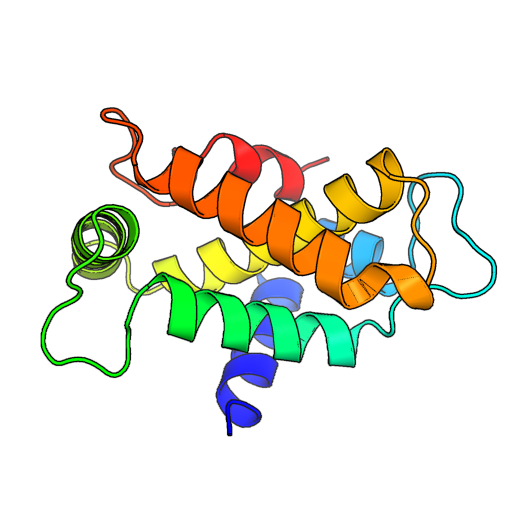-6.687 -4.587 2.431 1.00 98.50 82 VAL A CA 1
ATOM 653 C C . VAL A 1 82 ? -6.051 -3.199 2.329 1.00 98.50 82 VAL A C 1
ATOM 655 O O . VAL A 1 82 ? -5.602 -2.822 1.243 1.00 98.50 82 VAL A O 1
ATOM 658 N N . LEU A 1 83 ? -5.931 -2.453 3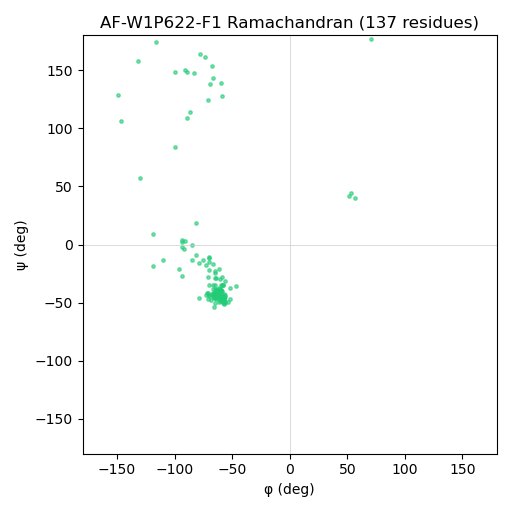.435 1.00 98.56 83 LEU A N 1
ATOM 659 C CA . LEU A 1 83 ? -5.246 -1.155 3.447 1.00 98.56 83 LEU A CA 1
ATOM 660 C C . LEU A 1 83 ? -3.784 -1.279 3.007 1.00 98.56 83 LEU A C 1
ATOM 662 O O . LEU A 1 83 ? -3.299 -0.430 2.262 1.00 98.56 83 LEU A O 1
ATOM 666 N N . TYR A 1 84 ? -3.092 -2.341 3.418 1.00 98.69 84 TYR A N 1
ATOM 667 C CA . TYR A 1 84 ? -1.742 -2.652 2.960 1.00 98.69 84 TYR A CA 1
ATOM 668 C C . TYR A 1 84 ? -1.670 -2.803 1.440 1.00 98.69 84 TYR A C 1
ATOM 670 O O . TYR A 1 84 ? -0.822 -2.178 0.795 1.00 98.69 84 TYR A O 1
ATOM 678 N N . CYS A 1 85 ? -2.585 -3.579 0.853 1.00 98.75 85 CYS A N 1
ATOM 679 C CA . CYS A 1 85 ? -2.646 -3.764 -0.596 1.00 98.75 85 CYS A CA 1
ATOM 680 C C . CYS A 1 85 ? -2.850 -2.419 -1.310 1.00 98.75 85 CYS A C 1
ATOM 682 O O . CYS A 1 85 ? -2.145 -2.112 -2.276 1.00 98.75 85 CYS A O 1
ATOM 684 N N . ILE A 1 86 ? -3.786 -1.598 -0.812 1.00 98.75 86 ILE A N 1
ATOM 685 C CA . ILE A 1 86 ? -4.073 -0.256 -1.342 1.00 98.75 86 ILE A CA 1
ATOM 686 C C . ILE A 1 86 ? -2.833 0.633 -1.249 1.00 98.75 86 ILE A C 1
ATOM 688 O O . ILE A 1 86 ? -2.452 1.266 -2.232 1.00 98.75 86 ILE A O 1
ATOM 692 N N . ALA A 1 87 ? -2.178 0.662 -0.089 1.00 98.75 87 ALA A N 1
ATOM 693 C CA . ALA A 1 87 ? -1.002 1.482 0.159 1.00 98.75 87 ALA A CA 1
ATOM 694 C C . ALA A 1 87 ? 0.166 1.107 -0.758 1.00 98.75 87 ALA A C 1
ATOM 696 O O . ALA A 1 87 ? 0.849 1.989 -1.279 1.00 98.75 87 ALA A O 1
ATOM 697 N N . PHE A 1 88 ? 0.374 -0.186 -1.011 1.00 98.75 88 PHE A N 1
ATOM 698 C CA . PHE A 1 88 ? 1.422 -0.641 -1.917 1.00 98.75 88 PHE A CA 1
ATOM 699 C C . PHE A 1 88 ? 1.088 -0.290 -3.378 1.00 98.75 88 PHE A C 1
ATOM 701 O O . PHE A 1 88 ? 1.930 0.246 -4.102 1.00 98.75 88 PHE A O 1
ATOM 708 N N . ALA A 1 89 ? -0.159 -0.494 -3.811 1.00 98.62 89 ALA A N 1
ATOM 709 C CA . ALA A 1 89 ? -0.603 -0.067 -5.138 1.00 98.62 89 ALA A CA 1
ATOM 710 C C . ALA A 1 89 ? -0.503 1.460 -5.325 1.00 98.62 89 ALA A C 1
ATOM 712 O O . ALA A 1 89 ? -0.097 1.929 -6.390 1.00 98.62 89 ALA A O 1
ATOM 713 N N . MET A 1 90 ? -0.807 2.238 -4.284 1.00 98.56 90 MET A N 1
ATOM 714 C CA . MET A 1 90 ? -0.637 3.689 -4.271 1.00 98.56 90 MET A CA 1
ATOM 715 C C . MET A 1 90 ? 0.834 4.088 -4.361 1.00 98.56 90 MET A C 1
ATOM 717 O O . MET A 1 90 ? 1.163 4.947 -5.174 1.00 98.56 90 MET A O 1
ATOM 721 N N . MET A 1 91 ? 1.717 3.448 -3.593 1.00 98.62 91 MET A N 1
ATOM 722 C CA . MET A 1 91 ? 3.158 3.686 -3.677 1.00 98.62 91 MET A CA 1
ATOM 723 C C . MET A 1 91 ? 3.681 3.461 -5.097 1.00 98.62 91 MET A C 1
ATOM 725 O O . MET A 1 91 ? 4.412 4.304 -5.612 1.00 98.62 91 MET A O 1
ATOM 729 N N . ASP A 1 92 ? 3.276 2.373 -5.757 1.00 98.50 92 ASP A N 1
ATOM 730 C CA . ASP A 1 92 ? 3.681 2.102 -7.139 1.00 98.50 92 ASP A CA 1
ATOM 731 C C . ASP A 1 92 ? 3.148 3.158 -8.119 1.00 98.50 92 ASP A C 1
ATOM 733 O O . ASP A 1 92 ? 3.871 3.624 -9.001 1.00 98.50 92 ASP A O 1
ATOM 737 N N . ALA A 1 93 ? 1.901 3.597 -7.933 1.00 98.00 93 ALA A N 1
ATOM 738 C CA . ALA A 1 93 ? 1.320 4.659 -8.744 1.00 98.00 93 ALA A CA 1
ATOM 739 C C . ALA A 1 93 ? 2.073 5.992 -8.573 1.00 98.00 93 ALA A C 1
ATOM 741 O O . ALA A 1 93 ? 2.342 6.670 -9.566 1.00 98.00 93 ALA A O 1
ATOM 742 N N . GLN A 1 94 ? 2.452 6.351 -7.341 1.00 98.31 94 GLN A N 1
ATOM 743 C CA . GLN A 1 94 ? 3.261 7.543 -7.065 1.00 98.31 94 GLN A CA 1
ATOM 744 C C . GLN A 1 94 ? 4.667 7.412 -7.655 1.00 98.31 94 GLN A C 1
ATOM 746 O O . GLN A 1 94 ? 5.152 8.348 -8.288 1.00 98.31 94 GLN A O 1
ATOM 751 N N . TRP A 1 95 ? 5.289 6.236 -7.534 1.00 98.38 95 TRP A N 1
ATOM 752 C CA . TRP A 1 95 ? 6.589 5.942 -8.135 1.00 98.38 95 TRP A CA 1
ATOM 753 C C . TRP A 1 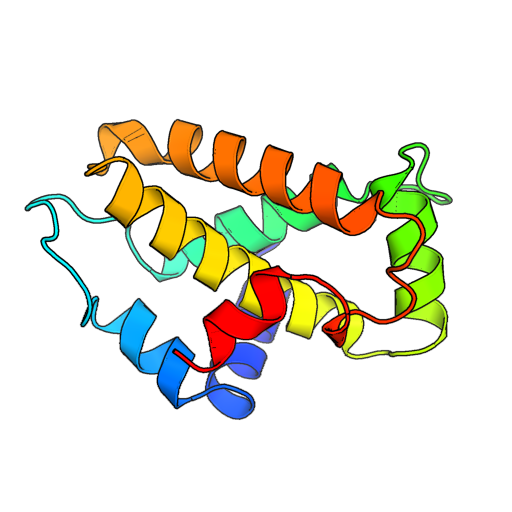95 ? 6.599 6.233 -9.640 1.00 98.38 95 TRP A C 1
ATOM 755 O O . TRP A 1 95 ? 7.466 6.951 -10.144 1.00 98.38 95 TRP A O 1
ATOM 765 N N . LEU A 1 96 ? 5.591 5.726 -10.354 1.00 97.69 96 LEU A N 1
ATOM 766 C CA . LEU A 1 96 ? 5.418 5.960 -11.786 1.00 97.69 96 LEU A CA 1
ATOM 767 C C . LEU A 1 96 ? 5.136 7.429 -12.113 1.00 97.69 96 LEU A C 1
ATOM 769 O O . LEU A 1 96 ? 5.746 7.978 -13.033 1.00 97.69 96 LEU A O 1
ATOM 773 N N . ALA A 1 97 ? 4.234 8.072 -11.369 1.00 97.38 97 ALA A N 1
ATOM 774 C CA . ALA A 1 97 ? 3.870 9.471 -11.588 1.00 97.38 97 ALA A CA 1
ATOM 775 C C . ALA A 1 97 ? 5.075 10.411 -11.422 1.00 97.38 97 ALA A C 1
ATOM 777 O O . ALA A 1 97 ? 5.252 11.345 -12.204 1.00 97.38 97 ALA A O 1
ATOM 778 N N . MET A 1 98 ? 5.935 10.121 -10.445 1.00 97.62 98 MET A N 1
ATOM 779 C CA . MET A 1 98 ? 7.144 10.887 -10.150 1.00 97.62 98 MET A CA 1
ATOM 780 C C . MET A 1 98 ? 8.327 10.531 -11.058 1.00 97.62 98 MET A C 1
ATOM 782 O O . MET A 1 98 ? 9.339 11.226 -11.021 1.00 97.62 98 MET A O 1
ATOM 786 N N . ARG A 1 99 ? 8.218 9.471 -11.877 1.00 97.19 99 ARG A N 1
ATOM 787 C CA . ARG A 1 99 ? 9.345 8.878 -12.624 1.00 97.19 99 ARG A CA 1
ATOM 788 C C . ARG A 1 99 ? 10.527 8.570 -11.696 1.00 97.19 99 ARG A C 1
ATOM 790 O O .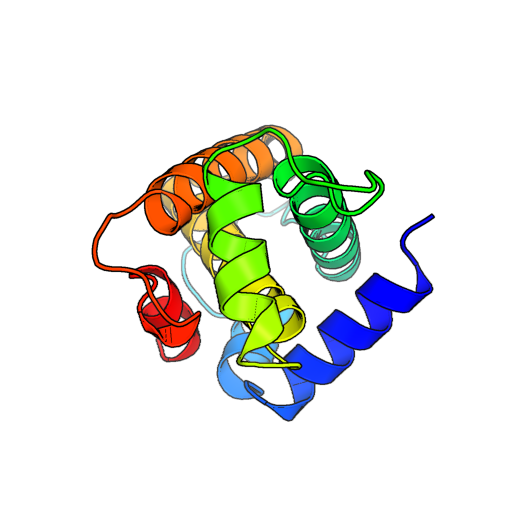 ARG A 1 99 ? 11.678 8.857 -12.027 1.00 97.19 99 ARG A O 1
ATOM 797 N N . ALA A 1 100 ? 10.199 8.035 -10.525 1.00 97.94 100 ALA A N 1
ATOM 798 C CA . ALA A 1 100 ? 11.120 7.843 -9.422 1.00 97.94 100 ALA A CA 1
ATOM 799 C C . ALA A 1 100 ? 12.198 6.797 -9.732 1.00 97.94 100 ALA A C 1
ATOM 801 O O . ALA A 1 100 ? 12.013 5.868 -10.521 1.00 97.94 100 ALA A O 1
ATOM 802 N N . SER A 1 101 ? 13.326 6.958 -9.056 1.00 97.69 101 SER A N 1
ATOM 803 C CA . SER A 1 101 ? 14.403 5.982 -8.959 1.00 97.69 101 SER A CA 1
ATOM 804 C C . SER A 1 101 ? 14.565 5.521 -7.512 1.00 97.69 101 SER A C 1
ATOM 806 O O . SER A 1 101 ? 13.975 6.086 -6.592 1.00 97.69 101 SER A O 1
ATOM 808 N N . TYR A 1 102 ? 15.432 4.535 -7.280 1.00 97.00 102 TYR A N 1
ATOM 809 C CA . TYR A 1 102 ? 15.815 4.089 -5.938 1.00 97.00 102 TYR A CA 1
ATOM 810 C C . TYR A 1 102 ? 16.153 5.238 -4.970 1.00 97.00 102 TYR A C 1
ATOM 812 O O . TYR A 1 102 ? 15.808 5.168 -3.792 1.00 97.00 102 TYR A O 1
ATOM 820 N N . MET A 1 103 ? 16.767 6.319 -5.462 1.00 97.75 103 MET A N 1
ATOM 821 C CA . MET A 1 103 ? 17.135 7.476 -4.636 1.00 97.75 103 MET A CA 1
ATOM 822 C C . MET A 1 103 ? 15.919 8.221 -4.065 1.00 97.75 103 MET A C 1
ATOM 824 O O . MET A 1 103 ? 16.022 8.846 -3.012 1.00 97.75 103 MET A O 1
ATOM 828 N N . ASP A 1 104 ? 14.764 8.108 -4.718 1.00 98.25 104 ASP A N 1
ATOM 829 C CA . ASP A 1 104 ? 13.525 8.806 -4.373 1.00 98.25 104 ASP A CA 1
ATOM 830 C C . ASP A 1 104 ? 12.618 7.976 -3.451 1.00 98.25 104 ASP A C 1
ATOM 832 O O . ASP A 1 104 ? 11.528 8.412 -3.086 1.00 98.25 104 ASP A O 1
ATOM 836 N N . PHE A 1 105 ? 13.049 6.776 -3.048 1.00 98.12 105 PHE A N 1
ATOM 837 C CA . PHE A 1 105 ? 12.216 5.809 -2.330 1.00 98.12 105 PHE A CA 1
ATOM 838 C C . PHE A 1 105 ? 11.517 6.384 -1.092 1.00 98.12 105 PHE A C 1
ATOM 840 O O . PHE A 1 105 ? 10.307 6.215 -0.921 1.00 98.12 105 PHE A O 1
ATOM 847 N N . ASN A 1 106 ? 12.258 7.107 -0.251 1.00 98.00 106 ASN A N 1
ATOM 848 C CA . ASN A 1 106 ? 11.697 7.720 0.954 1.00 98.00 106 ASN A CA 1
ATOM 849 C C . ASN A 1 106 ? 10.691 8.829 0.626 1.00 98.00 106 ASN A C 1
ATOM 851 O O . ASN A 1 106 ? 9.700 8.990 1.337 1.00 98.00 106 ASN A O 1
ATOM 855 N N . GLU A 1 107 ? 10.922 9.572 -0.455 1.00 98.56 107 GLU A N 1
ATOM 856 C CA . GLU A 1 107 ? 10.021 10.634 -0.888 1.00 98.56 107 GLU A CA 1
ATOM 857 C C . GLU A 1 107 ? 8.714 10.057 -1.446 1.00 98.56 107 GLU A C 1
ATOM 859 O O . GLU A 1 107 ? 7.633 10.520 -1.083 1.00 98.56 107 GLU A O 1
ATOM 864 N N . VAL A 1 108 ? 8.787 8.977 -2.232 1.00 98.62 108 VAL A N 1
ATOM 865 C CA . VAL A 1 108 ? 7.597 8.265 -2.726 1.00 98.62 108 VAL A CA 1
ATOM 866 C C . VAL A 1 108 ? 6.761 7.721 -1.564 1.00 98.62 108 VAL A C 1
ATOM 868 O O . VAL A 1 108 ? 5.537 7.885 -1.556 1.00 98.62 108 VAL A O 1
ATOM 871 N N . LEU A 1 109 ? 7.391 7.120 -0.549 1.00 98.31 109 LEU A N 1
ATOM 872 C CA . LEU A 1 109 ? 6.683 6.668 0.655 1.00 98.31 109 LEU A CA 1
ATOM 873 C C . LEU A 1 109 ? 6.027 7.830 1.404 1.00 98.31 109 LEU A C 1
ATOM 875 O O . LEU A 1 109 ? 4.870 7.725 1.806 1.00 98.31 109 LEU A O 1
ATOM 879 N N . ARG A 1 110 ? 6.728 8.959 1.554 1.00 98.62 110 ARG A N 1
ATOM 880 C CA . ARG A 1 110 ? 6.190 10.158 2.208 1.00 98.62 110 ARG A CA 1
ATOM 881 C C . ARG A 1 110 ? 4.948 10.687 1.487 1.00 98.62 110 ARG A C 1
ATOM 883 O O . ARG A 1 110 ? 3.950 10.984 2.141 1.00 98.62 110 ARG A O 1
ATOM 890 N N . VAL A 1 111 ? 4.988 10.791 0.158 1.00 98.69 111 VAL A N 1
ATOM 891 C CA . VAL A 1 111 ? 3.843 11.242 -0.653 1.00 98.69 111 VAL A CA 1
ATOM 892 C C . VAL A 1 111 ? 2.677 10.256 -0.552 1.00 98.69 111 VAL A C 1
ATOM 894 O O . VAL A 1 111 ? 1.538 10.677 -0.351 1.00 98.69 111 VAL A O 1
ATOM 897 N N . SER A 1 112 ? 2.960 8.953 -0.610 1.00 98.50 112 SER A N 1
ATOM 898 C CA . SER A 1 112 ? 1.948 7.896 -0.473 1.00 98.50 112 SER A CA 1
ATOM 899 C C . SER A 1 112 ? 1.254 7.949 0.888 1.00 98.50 112 SER A C 1
ATOM 901 O O . SER A 1 112 ? 0.029 7.893 0.963 1.00 98.50 112 SER A O 1
ATOM 903 N N . ARG A 1 113 ? 2.022 8.149 1.966 1.00 98.56 113 ARG A N 1
ATOM 904 C CA . ARG A 1 113 ? 1.489 8.345 3.318 1.00 98.56 113 ARG A CA 1
ATOM 905 C C . ARG A 1 113 ? 0.523 9.524 3.380 1.00 98.56 113 ARG A C 1
ATOM 907 O O . ARG A 1 113 ? -0.588 9.369 3.868 1.00 98.56 113 ARG A O 1
ATOM 914 N N . ILE A 1 114 ? 0.934 10.690 2.879 1.00 98.50 114 ILE A N 1
ATOM 915 C CA . ILE A 1 114 ? 0.106 11.907 2.916 1.00 98.50 114 ILE A CA 1
ATOM 916 C C . ILE A 1 114 ? -1.207 11.693 2.162 1.00 98.50 114 ILE A C 1
ATOM 918 O O . ILE A 1 114 ? -2.257 12.159 2.602 1.00 98.50 114 ILE A O 1
ATOM 922 N N . GLN A 1 115 ? -1.161 10.992 1.030 1.00 98.44 115 GLN A N 1
ATOM 923 C CA . GLN A 1 115 ? -2.361 10.692 0.262 1.00 98.44 115 GLN A CA 1
ATOM 924 C C . GLN A 1 115 ? -3.296 9.728 1.013 1.00 98.44 115 GLN A C 1
ATOM 926 O O . GLN A 1 115 ? -4.495 9.992 1.077 1.00 98.44 115 GLN A O 1
ATOM 931 N N . LEU A 1 116 ? -2.772 8.682 1.659 1.00 98.12 116 LEU A N 1
ATOM 932 C CA . LEU A 1 116 ? -3.575 7.785 2.504 1.00 98.12 116 LEU A CA 1
ATOM 933 C C . LEU A 1 116 ? -4.180 8.495 3.719 1.00 98.12 116 LEU A C 1
ATOM 935 O O . LEU A 1 116 ? -5.348 8.275 4.028 1.00 98.12 116 LEU A O 1
ATOM 939 N N . GLU A 1 117 ? -3.418 9.360 4.396 1.00 98.12 117 GLU A N 1
ATOM 940 C CA . GLU A 1 117 ? -3.918 10.156 5.526 1.00 98.12 117 GLU A CA 1
ATOM 941 C C . GLU A 1 117 ? -5.106 11.028 5.101 1.00 98.12 117 GLU A C 1
ATOM 943 O O . GLU A 1 117 ? -6.086 11.139 5.839 1.00 98.12 117 GLU A O 1
ATOM 948 N N . ARG A 1 118 ? -5.049 11.613 3.897 1.00 98.06 118 ARG A N 1
ATOM 949 C CA . ARG A 1 118 ? -6.158 12.389 3.330 1.00 98.06 118 ARG A CA 1
ATOM 950 C C . ARG A 1 118 ? -7.374 11.517 3.058 1.00 98.06 118 ARG A C 1
ATOM 952 O O . ARG A 1 118 ? -8.456 11.878 3.503 1.00 98.06 118 ARG A O 1
ATOM 959 N N . GLU A 1 119 ? -7.202 10.387 2.373 1.00 97.88 119 GLU A N 1
ATOM 960 C CA . GLU A 1 119 ? -8.323 9.505 2.023 1.00 97.88 119 GLU A CA 1
ATOM 961 C C . GLU A 1 119 ? -9.006 8.915 3.267 1.00 97.88 119 GLU A C 1
ATOM 963 O O . GLU A 1 119 ? -10.227 8.915 3.348 1.00 97.88 119 GLU A O 1
ATOM 968 N N . LEU A 1 120 ? -8.248 8.515 4.292 1.00 97.25 120 LEU A N 1
ATOM 969 C CA . LEU A 1 120 ? -8.807 8.032 5.566 1.00 97.25 120 LEU A CA 1
ATOM 970 C C . LEU A 1 120 ? -9.483 9.128 6.408 1.00 97.25 120 LEU A C 1
ATOM 972 O O . LEU A 1 120 ? -10.195 8.825 7.368 1.00 97.25 120 LEU A O 1
ATOM 976 N N . SER A 1 121 ? -9.238 10.397 6.089 1.00 96.94 121 SER A N 1
ATOM 977 C CA . SER A 1 121 ? -9.863 11.541 6.760 1.00 96.94 121 SER A CA 1
ATOM 978 C C . SER A 1 121 ? -11.126 12.034 6.053 1.00 96.94 121 SER A C 1
ATOM 980 O O . SER A 1 121 ? -11.745 12.975 6.545 1.00 96.94 121 SER A O 1
ATOM 982 N N . LEU A 1 122 ? -11.498 11.440 4.915 1.00 96.56 122 LEU A N 1
ATOM 983 C CA . LEU A 1 122 ? -12.727 11.783 4.205 1.00 96.56 122 LEU A CA 1
ATOM 984 C C . LEU A 1 122 ? -13.961 11.384 5.030 1.00 96.56 122 LEU A C 1
ATOM 986 O O . LEU A 1 122 ? -13.964 10.363 5.719 1.00 96.56 122 LEU A O 1
ATOM 990 N N . GLU A 1 123 ? -15.008 12.208 4.972 1.00 90.69 123 GLU A N 1
ATOM 991 C CA . GLU A 1 123 ? -16.225 12.022 5.776 1.00 90.69 123 GLU A CA 1
ATOM 992 C C . GLU A 1 123 ? -17.067 10.821 5.320 1.00 90.69 123 GLU A C 1
ATOM 994 O O . GLU A 1 123 ? -17.756 10.208 6.134 1.00 90.69 123 GLU A O 1
ATOM 999 N N . ASP A 1 124 ? -16.991 10.475 4.037 1.00 91.81 124 ASP A N 1
ATOM 1000 C CA . ASP A 1 124 ? -17.756 9.422 3.363 1.00 91.81 124 ASP A CA 1
ATOM 1001 C C . ASP A 1 124 ? -17.062 8.050 3.363 1.00 91.81 124 ASP A C 1
ATOM 1003 O O . ASP A 1 124 ? -17.598 7.081 2.826 1.00 91.81 124 ASP A O 1
ATOM 1007 N N . VAL A 1 125 ? -15.895 7.930 4.004 1.00 94.19 125 VAL A N 1
ATOM 1008 C CA . VAL A 1 125 ? -15.179 6.656 4.136 1.00 94.19 125 VAL A CA 1
ATOM 1009 C C . VAL A 1 125 ? -15.633 5.934 5.404 1.00 94.19 125 VAL A C 1
ATOM 1011 O O . VAL A 1 125 ? -15.310 6.324 6.530 1.00 94.19 125 VAL A O 1
ATOM 1014 N N . HIS A 1 126 ? -16.385 4.846 5.228 1.00 93.50 126 HIS A N 1
ATOM 1015 C CA . HIS A 1 126 ? -16.900 4.018 6.326 1.00 93.50 126 HIS A CA 1
ATOM 1016 C C . HIS A 1 126 ? -16.389 2.575 6.284 1.00 93.50 126 HIS A C 1
ATOM 1018 O O . HIS A 1 126 ? -16.432 1.872 7.294 1.00 93.50 126 HIS A O 1
ATOM 1024 N N . ARG A 1 127 ? -15.896 2.129 5.130 1.00 96.06 127 ARG A N 1
ATOM 1025 C CA . ARG A 1 127 ? -15.271 0.827 4.891 1.00 96.06 127 ARG A CA 1
ATOM 1026 C C . ARG A 1 127 ? -13.965 1.030 4.148 1.00 96.06 127 ARG A C 1
ATOM 1028 O O . ARG A 1 127 ? -13.794 2.001 3.417 1.00 96.06 127 ARG A O 1
ATOM 1035 N N . ILE A 1 128 ? -13.067 0.054 4.240 1.00 96.62 128 ILE A N 1
ATOM 1036 C CA . ILE A 1 128 ? -11.780 0.144 3.546 1.00 96.62 128 ILE A CA 1
ATOM 1037 C C . ILE A 1 128 ? -11.930 0.248 2.018 1.00 96.62 128 ILE A C 1
ATOM 1039 O O . ILE A 1 128 ? -11.125 0.884 1.344 1.00 96.62 128 ILE A O 1
ATOM 1043 N N . ARG A 1 129 ? -13.004 -0.337 1.476 1.00 94.81 129 ARG A N 1
ATOM 1044 C CA . ARG A 1 129 ? -13.321 -0.334 0.042 1.00 94.81 129 ARG A CA 1
ATOM 1045 C C . ARG A 1 129 ? -13.861 1.006 -0.466 1.00 94.81 129 ARG A C 1
ATOM 1047 O O . ARG A 1 129 ? -13.902 1.190 -1.679 1.00 94.81 129 ARG A O 1
ATOM 1054 N N . ASP A 1 130 ? -14.244 1.910 0.436 1.00 96.56 130 ASP A N 1
ATOM 1055 C CA . ASP A 1 130 ? -14.732 3.249 0.088 1.00 96.56 130 ASP A CA 1
ATOM 1056 C C . ASP A 1 130 ? -13.569 4.199 -0.247 1.00 96.56 130 ASP A C 1
ATOM 1058 O O . ASP A 1 130 ? -13.776 5.243 -0.861 1.00 96.56 130 ASP A O 1
ATOM 1062 N N . LEU A 1 131 ? -12.329 3.834 0.114 1.00 97.19 131 LEU A N 1
ATOM 1063 C CA . LEU A 1 131 ? -11.142 4.610 -0.237 1.00 97.19 131 LEU A CA 1
ATOM 1064 C C . LEU A 1 131 ? -11.022 4.742 -1.766 1.00 97.19 131 LEU A C 1
ATOM 1066 O O . LEU A 1 131 ? -10.985 3.719 -2.459 1.00 97.19 131 LEU A O 1
ATOM 1070 N N . PRO A 1 132 ? -10.863 5.959 -2.318 1.00 97.06 132 PRO A N 1
ATOM 1071 C CA . PRO A 1 132 ? -10.665 6.157 -3.754 1.00 97.06 132 PRO A CA 1
ATOM 1072 C C . PRO A 1 132 ? -9.534 5.300 -4.341 1.00 97.06 132 PRO A C 1
ATOM 1074 O O . PRO A 1 132 ? -9.655 4.770 -5.454 1.00 97.06 132 PRO A O 1
ATOM 1077 N N . ALA A 1 133 ? -8.450 5.113 -3.582 1.00 97.25 133 ALA A N 1
ATOM 1078 C CA . ALA A 1 133 ? -7.307 4.300 -3.973 1.00 97.25 133 ALA A CA 1
ATOM 1079 C C . ALA A 1 133 ? -7.577 2.788 -4.018 1.00 97.25 133 ALA A C 1
ATOM 1081 O O . ALA A 1 133 ? -6.779 2.058 -4.607 1.00 97.25 133 ALA A O 1
ATOM 1082 N N . HIS A 1 134 ? -8.702 2.295 -3.492 1.00 97.69 134 HIS A N 1
ATOM 1083 C CA . HIS A 1 134 ? -9.098 0.890 -3.634 1.00 97.69 134 HIS A CA 1
ATOM 1084 C C . HIS A 1 134 ? -9.187 0.464 -5.112 1.00 97.69 134 HIS A C 1
ATOM 1086 O O . HIS A 1 134 ? -8.819 -0.655 -5.470 1.00 97.69 134 HIS A O 1
ATOM 1092 N N . ASN A 1 135 ? -9.544 1.391 -6.007 1.0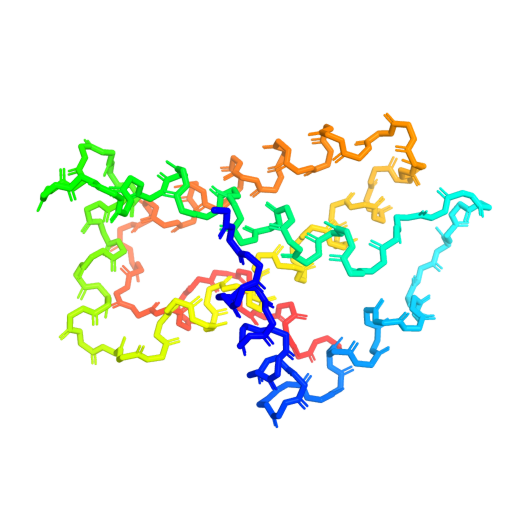0 96.94 135 ASN A N 1
ATOM 1093 C CA . ASN A 1 135 ? -9.576 1.153 -7.454 1.00 96.94 135 ASN A CA 1
ATOM 1094 C C . ASN A 1 135 ? -8.203 0.792 -8.056 1.00 96.94 135 ASN A C 1
ATOM 1096 O O . ASN A 1 135 ? -8.141 0.182 -9.123 1.00 96.94 135 ASN A O 1
ATOM 1100 N N . LEU A 1 136 ? -7.090 1.133 -7.394 1.00 97.19 136 LEU A N 1
ATOM 1101 C CA . LEU A 1 136 ? -5.739 0.789 -7.858 1.00 97.19 136 LEU A CA 1
ATOM 1102 C C . LEU A 1 136 ? -5.482 -0.727 -7.867 1.00 97.19 136 LEU A C 1
ATOM 1104 O O . LEU A 1 136 ? -4.619 -1.199 -8.615 1.00 97.19 136 LEU A O 1
ATOM 1108 N N . LEU A 1 137 ? -6.240 -1.490 -7.075 1.00 97.38 137 LEU A N 1
ATOM 1109 C CA . LEU A 1 137 ? -6.124 -2.947 -6.988 1.00 97.38 137 LEU A CA 1
ATOM 1110 C C . LEU A 1 137 ? -6.670 -3.677 -8.222 1.00 97.38 137 LEU A C 1
ATOM 1112 O O . LEU A 1 137 ? -6.325 -4.835 -8.437 1.00 97.38 137 LEU A O 1
ATOM 1116 N N . TYR A 1 138 ? -7.479 -3.007 -9.046 1.00 93.56 138 TYR A N 1
ATOM 1117 C CA . TYR A 1 138 ? -8.182 -3.625 -10.180 1.00 93.56 138 TYR A CA 1
ATOM 1118 C C . TYR A 1 138 ? -7.800 -3.034 -11.542 1.00 93.56 138 TYR A C 1
ATOM 1120 O O . TYR A 1 138 ? -8.462 -3.321 -12.536 1.00 93.56 138 TYR A O 1
ATOM 1128 N N . ARG A 1 139 ? -6.763 -2.191 -11.581 1.00 74.69 139 ARG A N 1
ATOM 1129 C CA . ARG A 1 139 ? -6.212 -1.651 -12.832 1.00 74.69 139 ARG A CA 1
ATOM 1130 C C . ARG A 1 139 ? -5.569 -2.713 -13.720 1.00 74.69 139 ARG A C 1
ATOM 1132 O O . ARG A 1 139 ? -4.927 -3.640 -13.169 1.00 74.69 139 ARG A O 1
#

Organism: Amborella trichopoda (NCBI:txid13333)

Foldseek 3Di:
DCLVVLVVLLVLCCVVLVPLSVCLQVVVDADADPAADHSSVLSSVLLVLCCVLLVVVDPQGPALLNNLLVQQCVVPVCLSSLVSNLLSLQLSVLCRVVSDHPVCNVVSNVVSSVLSSVQSNDPPDNHSCSRPSSVSSVD